Protein AF-A0A7T3RFK7-F1 (afdb_monomer)

Mean predicted aligned error: 8.65 Å

Organism: NCBI:txid2787628

Secondary structure (DSSP, 8-state):
----SBTTB-S---SGGG-----SS----S-TTSSHHHHHHHHHHHHHHHHHHHTT-HHHHHHT--

Sequence (66 aa):
MKIKNFGPIKNGFNDNNGYFEVKRVTIFIGDQGTGKITVAKLFSTFSWLEKAIYRGQYSQFIKCAI

Radius of gyration: 14.23 Å; Cα contacts (8 Å, |Δi|>4): 40; chains: 1; bounding box: 25×20×37 Å

Foldseek 3Di:
DADDPFQLHHDADPPPVRDDDDDPDDDDDDDPPNCSVVVVVVVVVVVVVVVCVVVVVPPVVVVVVD

Structure (mmCIF, N/CA/C/O backbone):
data_AF-A0A7T3RFK7-F1
#
_entry.id   AF-A0A7T3RFK7-F1
#
loop_
_atom_site.group_PDB
_atom_site.id
_atom_site.type_symbol
_atom_site.label_atom_id
_atom_site.label_alt_id
_atom_site.label_comp_id
_atom_site.label_asym_id
_atom_site.label_entity_id
_atom_site.label_seq_id
_atom_site.pdbx_PDB_ins_code
_atom_site.Cartn_x
_atom_site.Cartn_y
_atom_site.Cartn_z
_atom_site.occupancy
_atom_site.B_iso_or_equiv
_atom_site.auth_seq_id
_atom_site.auth_comp_id
_atom_site.auth_asym_id
_atom_site.auth_atom_id
_atom_site.pdbx_PDB_model_num
ATOM 1 N N . MET A 1 1 ? -6.117 7.129 -2.282 1.00 74.69 1 MET A N 1
ATOM 2 C CA . MET A 1 1 ? -4.793 7.410 -1.675 1.00 74.69 1 MET A CA 1
ATOM 3 C C . MET A 1 1 ? -3.863 8.015 -2.720 1.00 74.69 1 MET A C 1
ATOM 5 O O . MET A 1 1 ? -3.832 7.507 -3.830 1.00 74.69 1 MET A O 1
ATOM 9 N N . LYS A 1 2 ? -3.126 9.087 -2.410 1.00 80.81 2 LYS A N 1
ATOM 10 C CA . LYS A 1 2 ? -2.164 9.708 -3.340 1.00 80.81 2 LYS A CA 1
ATOM 11 C C . LYS A 1 2 ? -0.748 9.463 -2.833 1.00 80.81 2 LYS A C 1
ATOM 13 O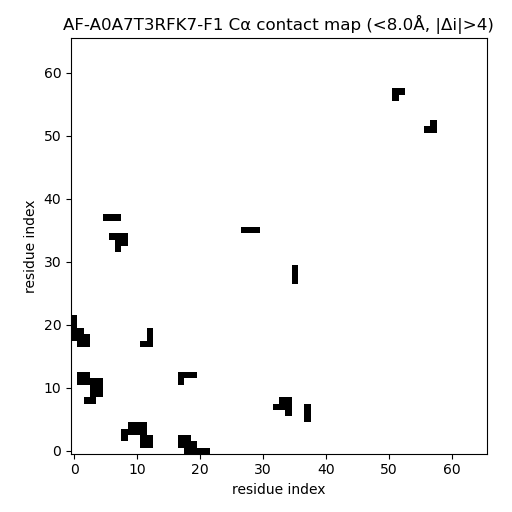 O . LYS A 1 2 ? -0.459 9.764 -1.682 1.00 80.81 2 LYS A O 1
ATOM 18 N N . ILE A 1 3 ? 0.110 8.903 -3.680 1.00 80.19 3 ILE A N 1
ATOM 19 C CA . ILE A 1 3 ? 1.487 8.532 -3.330 1.00 80.19 3 ILE A CA 1
ATOM 20 C C . ILE A 1 3 ? 2.412 9.267 -4.294 1.00 80.19 3 ILE A C 1
ATOM 22 O O . ILE A 1 3 ? 2.253 9.129 -5.504 1.00 80.19 3 ILE A O 1
ATOM 26 N N . LYS A 1 4 ? 3.357 10.053 -3.782 1.00 81.44 4 LYS A N 1
ATOM 27 C CA . LYS A 1 4 ? 4.417 10.707 -4.564 1.00 81.44 4 LYS A CA 1
ATOM 28 C C . LYS A 1 4 ? 5.707 10.685 -3.748 1.00 81.44 4 LYS A C 1
ATOM 30 O O . LYS A 1 4 ? 5.627 10.785 -2.527 1.00 81.44 4 LYS A O 1
ATOM 35 N N . ASN A 1 5 ? 6.860 10.569 -4.410 1.00 81.12 5 ASN A N 1
ATOM 36 C CA . ASN A 1 5 ? 8.187 10.566 -3.778 1.00 81.12 5 ASN A CA 1
ATOM 37 C C . ASN A 1 5 ? 8.318 9.594 -2.588 1.00 81.12 5 ASN A C 1
ATOM 39 O O . ASN A 1 5 ? 8.839 9.962 -1.537 1.00 81.12 5 ASN A O 1
ATOM 43 N N . PHE A 1 6 ? 7.839 8.354 -2.737 1.00 77.94 6 PHE A N 1
ATOM 44 C CA . PHE A 1 6 ? 7.895 7.357 -1.664 1.00 77.94 6 PHE A CA 1
ATOM 45 C C . PHE A 1 6 ? 8.614 6.082 -2.119 1.00 77.94 6 PHE A C 1
ATOM 47 O O . PHE A 1 6 ? 8.125 5.330 -2.966 1.00 77.94 6 PHE A O 1
ATOM 54 N N . GLY A 1 7 ? 9.793 5.830 -1.546 1.00 77.81 7 GLY A N 1
ATOM 55 C CA . GLY A 1 7 ? 10.666 4.732 -1.965 1.00 77.81 7 GLY A CA 1
ATOM 56 C C . GLY A 1 7 ? 11.013 4.816 -3.466 1.00 77.81 7 GLY A C 1
ATOM 57 O O . GLY A 1 7 ? 11.324 5.901 -3.952 1.00 77.81 7 GLY A O 1
ATOM 58 N N . PRO A 1 8 ? 10.946 3.709 -4.231 1.00 78.50 8 PRO A N 1
ATOM 59 C CA . PRO A 1 8 ? 11.221 3.711 -5.675 1.00 78.50 8 PRO A CA 1
ATOM 60 C C . PRO A 1 8 ? 10.107 4.363 -6.523 1.00 78.50 8 PRO A C 1
ATOM 62 O O . PRO A 1 8 ? 10.239 4.466 -7.742 1.00 78.50 8 PRO A O 1
ATOM 65 N N . ILE A 1 9 ? 9.012 4.819 -5.903 1.00 79.00 9 ILE A N 1
ATOM 66 C CA . ILE A 1 9 ? 7.874 5.446 -6.582 1.00 79.00 9 ILE A CA 1
ATOM 67 C C . ILE A 1 9 ? 8.130 6.954 -6.674 1.00 79.00 9 ILE A C 1
ATOM 69 O O . ILE A 1 9 ? 7.873 7.703 -5.727 1.00 79.00 9 ILE A O 1
ATOM 73 N N . LYS A 1 10 ? 8.659 7.396 -7.821 1.00 72.38 10 LYS A N 1
ATOM 74 C CA . LYS A 1 10 ? 8.958 8.813 -8.099 1.00 72.38 10 LYS A CA 1
ATOM 75 C C . LYS A 1 10 ? 7.700 9.563 -8.539 1.00 72.38 10 LYS A C 1
ATOM 77 O O . LYS A 1 10 ? 7.168 10.393 -7.805 1.00 72.38 10 LYS A O 1
ATOM 82 N N . ASN A 1 11 ? 7.166 9.181 -9.695 1.00 69.31 11 ASN A N 1
ATOM 83 C CA . ASN A 1 11 ? 5.891 9.677 -10.191 1.00 69.31 11 ASN A CA 1
ATOM 84 C C . ASN A 1 11 ? 4.800 8.720 -9.705 1.00 69.31 11 ASN A C 1
ATOM 86 O O . ASN A 1 11 ? 4.848 7.527 -9.993 1.00 69.31 11 ASN A O 1
ATOM 90 N N . GLY A 1 12 ? 3.867 9.235 -8.903 1.00 70.31 12 GLY A N 1
ATOM 91 C CA . GLY A 1 12 ? 2.681 8.491 -8.479 1.00 70.31 12 GLY A CA 1
ATOM 92 C C . GLY A 1 12 ? 1.800 8.074 -9.656 1.00 70.31 12 GLY A C 1
ATOM 93 O O . GLY A 1 12 ? 2.156 8.257 -10.817 1.00 70.31 12 GLY A O 1
ATOM 94 N N . PHE A 1 13 ? 0.605 7.562 -9.364 1.00 70.50 13 PHE A N 1
ATOM 95 C CA . PHE A 1 13 ? -0.383 7.319 -10.415 1.00 70.50 13 PHE A CA 1
ATOM 96 C C . PHE A 1 13 ? -0.637 8.616 -11.207 1.00 70.50 13 PHE A C 1
ATOM 98 O O . PHE A 1 13 ? -0.743 9.691 -10.618 1.00 70.50 13 PHE A O 1
ATOM 105 N N . ASN A 1 14 ? -0.659 8.519 -12.538 1.00 65.62 14 ASN A N 1
ATOM 106 C CA . ASN A 1 14 ? -0.965 9.642 -13.436 1.00 65.62 14 ASN A CA 1
ATOM 107 C C . ASN A 1 14 ? -2.445 9.642 -13.850 1.00 65.62 14 ASN A C 1
ATOM 109 O O . ASN A 1 14 ? -2.997 10.676 -14.209 1.00 65.62 14 ASN A O 1
ATOM 113 N N . ASP A 1 15 ? -3.084 8.478 -13.749 1.00 63.69 15 ASP A N 1
ATOM 114 C CA . ASP A 1 15 ? -4.505 8.283 -14.000 1.00 63.69 15 ASP A CA 1
ATOM 115 C C . ASP A 1 15 ? -5.344 8.807 -12.815 1.00 63.69 15 ASP A C 1
ATOM 117 O O . ASP A 1 15 ? -4.880 8.805 -11.668 1.00 63.69 15 ASP A O 1
ATOM 121 N N . ASN A 1 16 ? -6.558 9.302 -13.081 1.00 63.53 16 ASN A N 1
ATOM 122 C CA . ASN A 1 16 ? -7.488 9.846 -12.076 1.00 63.53 16 ASN A CA 1
ATOM 123 C C . ASN A 1 16 ? -6.882 10.897 -11.115 1.00 63.53 16 ASN A C 1
ATOM 125 O O . ASN A 1 16 ? -6.976 10.784 -9.891 1.00 63.53 16 ASN A O 1
ATOM 129 N N . ASN A 1 17 ? -6.234 11.940 -11.653 1.00 70.44 17 ASN A N 1
ATOM 130 C CA . ASN A 1 17 ? -5.648 13.053 -10.875 1.00 70.44 17 ASN A CA 1
ATOM 131 C C . ASN A 1 17 ? -4.583 12.617 -9.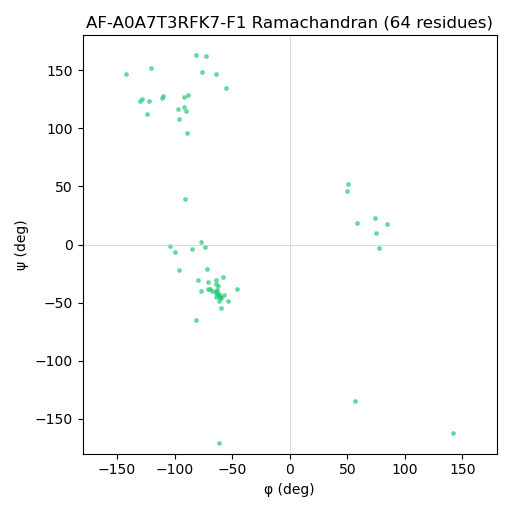833 1.00 70.44 17 ASN A C 1
ATOM 133 O O . ASN A 1 17 ? -4.249 13.340 -8.879 1.00 70.44 17 ASN A O 1
ATOM 137 N N . GLY A 1 18 ? -4.045 11.408 -10.019 1.00 73.12 18 GLY A N 1
ATOM 138 C CA . GLY A 1 18 ? -3.095 10.739 -9.139 1.00 73.12 18 GLY A CA 1
ATOM 139 C C . GLY A 1 18 ? -3.674 10.182 -7.849 1.00 73.12 18 GLY A C 1
ATOM 140 O O . GLY A 1 18 ? -2.935 9.970 -6.881 1.00 73.12 18 GLY A O 1
ATOM 141 N N . TYR A 1 19 ? -4.980 9.930 -7.830 1.00 73.25 19 TYR A N 1
ATOM 142 C CA . TYR A 1 19 ? -5.632 9.183 -6.768 1.00 73.25 19 TYR A CA 1
ATOM 143 C C . TYR A 1 19 ? -5.690 7.698 -7.121 1.00 73.25 19 TYR A C 1
ATOM 145 O O . TYR A 1 19 ? -6.197 7.294 -8.159 1.00 73.25 19 TYR A O 1
ATOM 153 N N . PHE A 1 20 ? -5.190 6.878 -6.203 1.00 80.75 20 PHE A N 1
ATOM 154 C CA . PHE A 1 20 ? -5.361 5.435 -6.220 1.00 80.75 20 PHE A CA 1
ATOM 155 C C . PHE A 1 20 ? -6.628 5.057 -5.449 1.00 80.75 20 PHE A C 1
ATOM 157 O O . PHE A 1 20 ? -6.701 5.285 -4.233 1.00 80.75 20 PHE A O 1
ATOM 164 N N . GLU A 1 21 ? -7.620 4.512 -6.147 1.00 79.50 21 GLU A N 1
ATOM 165 C CA . GLU A 1 21 ? -8.834 3.954 -5.551 1.00 79.50 21 GLU A CA 1
ATOM 166 C C . GLU A 1 21 ? -8.613 2.478 -5.200 1.00 79.50 21 GLU A C 1
ATOM 168 O O . GLU A 1 21 ? -8.159 1.688 -6.0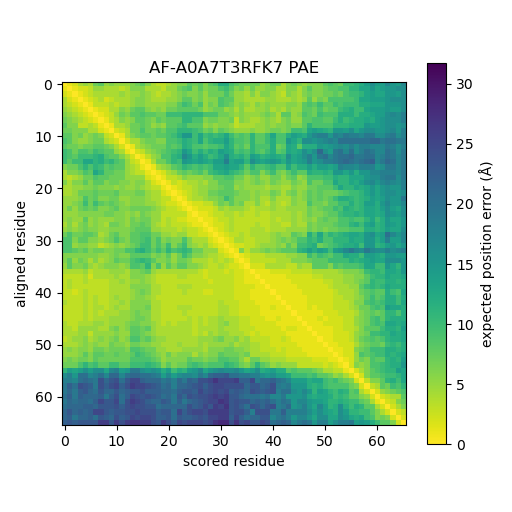29 1.00 79.50 21 GLU A O 1
ATOM 173 N N . VAL A 1 22 ? -8.927 2.101 -3.960 1.00 80.38 22 VAL A N 1
ATOM 174 C CA . VAL A 1 22 ? -8.762 0.727 -3.476 1.00 80.38 22 VAL A CA 1
ATOM 175 C C . VAL A 1 22 ? -10.093 0.002 -3.619 1.00 80.38 22 VAL A C 1
ATOM 177 O O . VAL A 1 22 ? -11.037 0.270 -2.878 1.00 80.38 22 VAL A O 1
ATOM 180 N N . LYS A 1 23 ? -10.173 -0.921 -4.580 1.00 84.00 23 LYS A N 1
ATOM 181 C CA . LYS A 1 23 ? -11.345 -1.785 -4.780 1.00 84.00 23 LYS A CA 1
ATOM 182 C C . LYS A 1 23 ? -11.294 -2.969 -3.813 1.00 84.00 23 LYS A C 1
ATOM 184 O O . LYS A 1 23 ? -10.228 -3.298 -3.292 1.00 84.00 23 LYS A O 1
ATOM 189 N N . ARG A 1 24 ? -12.436 -3.654 -3.628 1.00 83.81 24 ARG A N 1
ATOM 190 C CA . ARG A 1 24 ? -12.568 -4.838 -2.744 1.00 83.81 24 ARG A CA 1
ATOM 191 C C . ARG A 1 24 ? -11.434 -5.850 -2.922 1.00 83.81 24 ARG A C 1
ATOM 193 O O . ARG A 1 24 ? -10.961 -6.414 -1.946 1.00 83.81 24 ARG A O 1
ATOM 200 N N . VAL A 1 25 ? -10.999 -6.050 -4.164 1.00 83.19 25 VAL A N 1
ATOM 201 C CA . VAL A 1 25 ? -9.781 -6.785 -4.499 1.00 83.19 25 VAL A CA 1
ATOM 202 C C . VAL A 1 25 ? -8.954 -5.902 -5.424 1.00 83.19 25 VAL A C 1
ATOM 204 O O . VAL A 1 25 ? -9.454 -5.446 -6.451 1.00 83.19 25 VAL A O 1
ATOM 207 N N . THR A 1 26 ? -7.701 -5.647 -5.050 1.00 85.19 26 THR A N 1
ATOM 208 C CA . THR A 1 26 ? -6.757 -4.858 -5.849 1.00 85.19 26 THR A CA 1
ATOM 209 C C . THR A 1 26 ? -5.450 -5.635 -5.973 1.00 85.19 26 THR A C 1
ATOM 211 O O . THR A 1 26 ? -4.865 -6.020 -4.963 1.00 85.19 26 THR A O 1
ATOM 214 N N . ILE A 1 27 ? -5.007 -5.897 -7.205 1.00 84.44 27 ILE A N 1
ATOM 215 C CA . ILE A 1 27 ? -3.821 -6.713 -7.501 1.00 84.44 27 ILE A CA 1
ATOM 216 C C . ILE A 1 27 ? -2.730 -5.795 -8.051 1.00 84.44 27 ILE A C 1
ATOM 218 O O . ILE A 1 27 ? -2.962 -5.047 -8.999 1.00 84.44 27 ILE A O 1
ATOM 222 N N . PHE A 1 28 ? -1.533 -5.854 -7.467 1.00 84.31 28 PHE A N 1
ATOM 223 C CA . PHE A 1 28 ? -0.380 -5.072 -7.914 1.00 84.31 28 PHE A CA 1
ATOM 224 C C . PHE A 1 28 ? 0.520 -5.916 -8.827 1.00 84.31 28 PHE A C 1
ATOM 226 O O . PHE A 1 28 ? 1.108 -6.894 -8.372 1.00 84.31 28 PHE A O 1
ATOM 233 N N . ILE A 1 29 ? 0.668 -5.520 -10.097 1.00 84.75 29 ILE A N 1
ATOM 234 C CA . ILE A 1 29 ? 1.428 -6.257 -11.128 1.00 84.75 29 ILE A CA 1
ATOM 235 C C . ILE A 1 29 ? 2.571 -5.392 -11.690 1.00 84.75 29 ILE A C 1
ATOM 237 O O . ILE A 1 29 ? 2.525 -4.164 -11.648 1.00 84.75 29 ILE A O 1
ATOM 241 N N . GLY A 1 30 ? 3.648 -6.034 -12.151 1.00 82.12 30 GLY A N 1
ATOM 242 C CA . GLY A 1 30 ? 4.716 -5.451 -12.978 1.00 82.12 30 GLY A CA 1
ATOM 243 C C . GLY A 1 30 ? 6.104 -5.986 -12.606 1.00 82.12 30 GLY A C 1
ATOM 244 O O . GLY A 1 30 ? 6.216 -6.906 -11.796 1.00 82.12 30 GLY A O 1
ATOM 245 N N . ASP A 1 31 ? 7.150 -5.277 -13.013 1.00 85.44 31 ASP A N 1
ATOM 246 C CA . ASP A 1 31 ? 8.536 -5.719 -12.806 1.00 85.44 31 ASP A CA 1
ATOM 247 C C . ASP A 1 31 ? 9.047 -5.618 -11.359 1.00 85.44 31 ASP A C 1
ATOM 249 O O . ASP A 1 31 ? 8.472 -4.935 -10.500 1.00 85.44 31 ASP A O 1
ATOM 253 N N . GLN A 1 32 ? 10.138 -6.330 -11.077 1.00 82.00 32 GLN A N 1
ATOM 254 C CA . GLN A 1 32 ? 10.841 -6.277 -9.794 1.00 82.00 32 GLN A CA 1
ATOM 255 C C . GLN A 1 32 ? 11.419 -4.876 -9.548 1.00 82.00 32 GLN A C 1
ATOM 257 O O . GLN A 1 32 ? 11.802 -4.169 -10.474 1.00 82.00 32 GLN A O 1
ATOM 262 N N . GLY A 1 33 ? 11.460 -4.444 -8.286 1.00 76.38 33 GLY A N 1
ATOM 263 C CA . GLY A 1 33 ? 12.027 -3.139 -7.917 1.00 76.38 33 GLY A CA 1
ATOM 264 C C . GLY A 1 33 ? 11.137 -1.918 -8.200 1.00 76.38 33 GLY A C 1
ATOM 265 O O . GLY A 1 33 ? 11.480 -0.819 -7.778 1.00 76.38 33 GLY A O 1
ATOM 266 N N . THR A 1 34 ? 9.950 -2.076 -8.798 1.00 79.94 34 THR A N 1
ATOM 267 C CA . THR A 1 34 ? 9.047 -0.941 -9.099 1.00 79.94 34 THR A CA 1
ATOM 268 C C . THR A 1 34 ? 8.276 -0.404 -7.880 1.00 79.94 34 THR A C 1
ATOM 270 O O . THR A 1 34 ? 7.407 0.450 -8.025 1.00 79.94 34 THR A O 1
ATOM 273 N N . GLY A 1 35 ? 8.499 -0.945 -6.679 1.00 78.88 35 GLY A N 1
ATOM 274 C CA . GLY A 1 35 ? 7.820 -0.479 -5.463 1.00 78.88 35 GLY A CA 1
ATOM 275 C C . GLY A 1 35 ? 6.439 -1.066 -5.180 1.00 78.88 35 GLY A C 1
ATOM 276 O O . GLY A 1 35 ? 5.724 -0.518 -4.347 1.00 78.88 35 GLY A O 1
ATOM 277 N N . LYS A 1 36 ? 6.055 -2.193 -5.794 1.00 87.56 36 LYS A N 1
ATOM 278 C CA . LYS A 1 36 ? 4.782 -2.881 -5.481 1.00 87.56 36 LYS A CA 1
ATOM 279 C C . LYS A 1 36 ? 4.620 -3.195 -3.991 1.00 87.56 36 LYS A C 1
ATOM 281 O O . LYS A 1 36 ? 3.608 -2.852 -3.388 1.00 87.56 36 LYS A O 1
ATOM 286 N N . ILE A 1 37 ? 5.656 -3.780 -3.383 1.00 86.38 37 ILE A N 1
ATOM 287 C CA . ILE A 1 37 ? 5.695 -4.060 -1.938 1.00 86.38 37 ILE A CA 1
ATOM 288 C C . ILE A 1 37 ? 5.616 -2.757 -1.134 1.00 86.38 37 ILE A C 1
ATOM 290 O O . ILE A 1 37 ? 4.983 -2.719 -0.084 1.00 86.38 37 ILE A O 1
ATOM 294 N N . THR A 1 38 ? 6.224 -1.679 -1.630 1.00 87.62 38 THR A N 1
ATOM 295 C CA . THR A 1 38 ? 6.203 -0.363 -0.984 1.00 87.62 38 THR A CA 1
ATOM 296 C C . THR A 1 38 ? 4.784 0.205 -0.907 1.00 87.62 38 THR A C 1
ATOM 298 O O . THR A 1 38 ? 4.394 0.682 0.157 1.00 87.62 38 THR A O 1
ATOM 301 N N . VAL A 1 39 ? 3.981 0.093 -1.975 1.00 86.38 39 VAL A N 1
ATOM 302 C CA . VAL A 1 39 ? 2.560 0.496 -1.953 1.00 86.38 39 VAL A CA 1
ATOM 303 C C . VAL A 1 39 ? 1.759 -0.357 -0.972 1.00 86.38 39 VAL A C 1
ATOM 305 O O . VAL A 1 39 ? 0.991 0.188 -0.182 1.00 86.38 39 VAL A O 1
ATOM 308 N N . ALA A 1 40 ? 1.958 -1.678 -0.986 1.00 87.88 40 ALA A N 1
ATOM 309 C CA . ALA A 1 40 ? 1.258 -2.585 -0.078 1.00 87.88 40 ALA A CA 1
ATOM 310 C C . ALA A 1 40 ? 1.583 -2.284 1.394 1.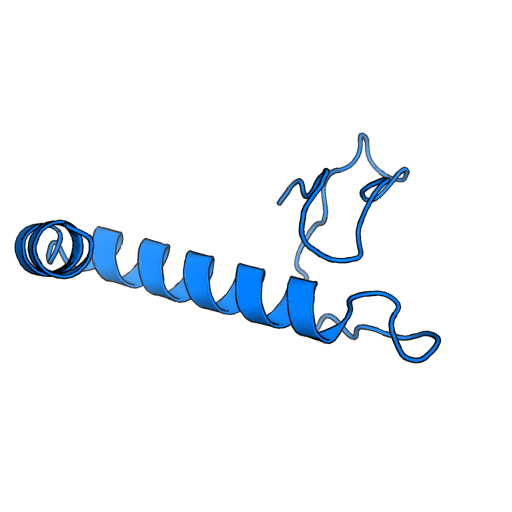00 87.88 40 ALA A C 1
ATOM 312 O O . ALA A 1 40 ? 0.677 -2.187 2.217 1.00 87.88 40 ALA A O 1
ATOM 313 N N . LYS A 1 41 ? 2.862 -2.058 1.724 1.00 88.56 41 LYS A N 1
ATOM 314 C CA . LYS A 1 41 ? 3.291 -1.659 3.074 1.00 88.56 41 LYS A CA 1
ATOM 315 C C . LYS A 1 41 ? 2.655 -0.340 3.502 1.00 88.56 41 LYS A C 1
ATOM 317 O O . LYS A 1 41 ? 2.138 -0.265 4.611 1.00 88.56 41 LYS A O 1
ATOM 322 N N . LEU A 1 42 ? 2.657 0.659 2.620 1.00 87.81 42 LEU A N 1
ATOM 323 C CA . LEU A 1 42 ? 2.060 1.965 2.888 1.00 87.81 42 LEU A CA 1
ATOM 324 C C . LEU A 1 42 ? 0.554 1.845 3.167 1.00 87.81 42 LEU A C 1
ATOM 326 O O . LEU A 1 42 ? 0.044 2.407 4.138 1.00 87.81 42 LEU A O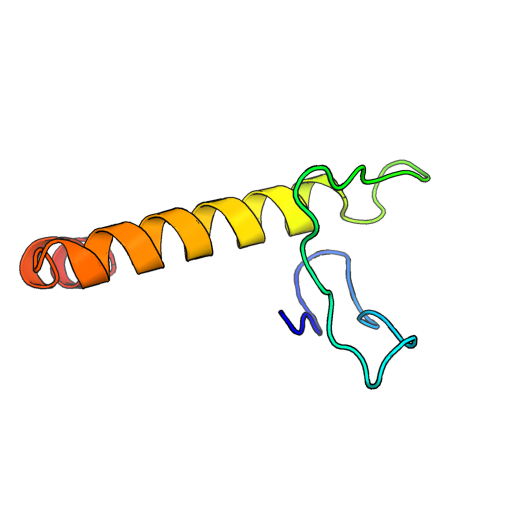 1
ATOM 330 N N . PHE A 1 43 ? -0.148 1.060 2.349 1.00 88.31 43 PHE A N 1
ATOM 331 C CA . PHE A 1 43 ? -1.565 0.785 2.551 1.00 88.31 43 PHE A CA 1
ATOM 332 C C . PHE A 1 43 ? -1.821 0.090 3.895 1.00 88.31 43 PHE A C 1
ATOM 334 O O . PHE A 1 43 ? -2.687 0.524 4.652 1.00 88.31 43 PHE A O 1
ATOM 341 N N . SER A 1 44 ? -1.024 -0.923 4.244 1.00 88.75 44 SER A N 1
ATOM 342 C CA . SER A 1 44 ? -1.135 -1.615 5.532 1.00 88.75 44 SER A CA 1
ATOM 343 C C . SER A 1 44 ? -0.897 -0.683 6.722 1.00 88.75 44 SER A C 1
ATOM 345 O O . SER A 1 44 ? -1.652 -0.737 7.691 1.00 88.75 44 SER A O 1
ATOM 347 N N . THR A 1 45 ? 0.104 0.202 6.655 1.00 89.00 45 THR A N 1
ATOM 348 C CA . THR A 1 45 ? 0.365 1.172 7.730 1.00 89.00 45 THR A CA 1
ATOM 349 C C . THR A 1 45 ? -0.783 2.158 7.904 1.00 89.00 45 THR A C 1
ATOM 351 O O . THR A 1 45 ? -1.179 2.424 9.036 1.00 89.00 45 THR A O 1
ATOM 354 N N . PHE A 1 46 ? -1.367 2.653 6.808 1.00 87.31 46 PHE A N 1
ATOM 355 C CA . PHE A 1 46 ? -2.507 3.565 6.889 1.00 87.31 46 PHE A CA 1
ATOM 356 C C . PHE A 1 46 ? -3.785 2.869 7.351 1.00 87.31 46 PHE A C 1
ATOM 358 O O . PHE A 1 46 ? -4.512 3.441 8.153 1.00 87.31 46 PHE A O 1
ATOM 365 N N . SER A 1 47 ? -4.038 1.631 6.923 1.00 88.69 47 SER A N 1
ATOM 366 C CA . SER A 1 47 ? -5.187 0.854 7.401 1.00 88.69 47 SER A CA 1
ATOM 367 C C . SER A 1 47 ? -5.081 0.558 8.900 1.00 88.69 47 SER A C 1
ATOM 369 O O . SER A 1 47 ? -6.062 0.660 9.639 1.00 88.69 47 SER A O 1
ATOM 371 N N . TRP A 1 48 ? -3.876 0.243 9.384 1.00 86.44 48 TRP A N 1
ATOM 372 C CA . TRP A 1 48 ? -3.655 0.035 10.813 1.00 86.44 48 TRP A CA 1
ATOM 373 C C . TRP A 1 48 ? -3.771 1.339 11.610 1.00 86.44 48 TRP A C 1
ATOM 375 O O . TRP A 1 48 ? -4.369 1.340 12.685 1.00 86.44 48 TRP A O 1
ATOM 385 N N . LEU A 1 49 ? -3.282 2.451 11.055 1.00 87.12 49 LEU A N 1
ATOM 386 C CA . LEU A 1 49 ? -3.445 3.784 11.631 1.00 87.12 49 LEU A CA 1
ATOM 387 C C . LEU A 1 49 ? -4.925 4.183 11.722 1.00 87.12 49 LEU A C 1
ATOM 389 O O . LEU A 1 49 ? -5.379 4.574 12.791 1.00 87.12 49 LEU A O 1
ATOM 393 N N . GLU A 1 50 ? -5.697 4.028 10.646 1.00 86.94 50 GLU A N 1
ATOM 394 C CA . GLU A 1 50 ? -7.140 4.303 10.624 1.00 86.94 50 GLU A CA 1
ATOM 395 C C . GLU A 1 50 ? -7.874 3.473 11.685 1.00 86.94 50 GLU A C 1
ATOM 397 O O . GLU A 1 50 ? -8.682 3.995 12.456 1.00 86.94 50 GLU A O 1
ATOM 402 N N . LYS A 1 51 ? -7.525 2.188 11.800 1.00 84.94 51 LYS A N 1
ATOM 403 C CA . LYS A 1 51 ? -8.070 1.299 12.831 1.00 84.94 51 LYS A CA 1
ATOM 404 C C . LYS A 1 51 ? -7.698 1.742 14.249 1.00 84.94 51 LYS A C 1
ATOM 406 O O . LYS A 1 51 ? -8.522 1.615 15.155 1.00 84.94 51 LYS A O 1
ATOM 411 N N . ALA A 1 52 ? -6.475 2.218 14.464 1.00 83.69 52 ALA A N 1
ATOM 412 C CA . ALA A 1 52 ? -6.014 2.706 15.762 1.00 83.69 52 ALA A CA 1
ATOM 413 C C . ALA A 1 52 ? -6.734 3.996 16.180 1.00 83.69 52 ALA A C 1
ATOM 415 O O . ALA A 1 52 ? -7.144 4.122 17.338 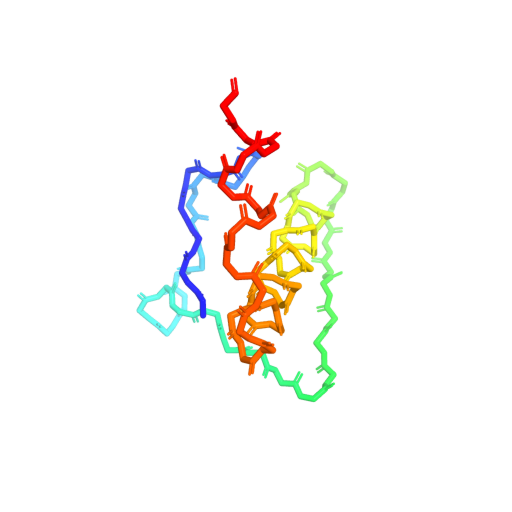1.00 83.69 52 ALA A O 1
ATOM 416 N N . ILE A 1 53 ? -6.954 4.895 15.215 1.00 81.69 53 ILE A N 1
ATOM 417 C CA . ILE A 1 53 ? -7.739 6.124 15.360 1.00 81.69 53 ILE A CA 1
ATOM 418 C C . ILE A 1 53 ? -9.177 5.773 15.769 1.00 81.69 53 ILE A C 1
ATOM 420 O O . ILE A 1 53 ? -9.634 6.163 16.842 1.00 81.69 53 ILE A O 1
ATOM 424 N N . TYR A 1 54 ? -9.860 4.921 14.999 1.00 83.75 54 TYR A N 1
ATOM 425 C CA . TYR A 1 54 ? -11.241 4.510 15.294 1.00 83.75 54 TYR A CA 1
ATOM 426 C C . TYR A 1 54 ? -11.425 3.854 16.670 1.00 83.75 54 TYR A C 1
ATOM 428 O O . TYR A 1 54 ? -12.507 3.920 17.248 1.00 83.75 54 TYR A O 1
ATOM 436 N N . ARG A 1 55 ? -10.382 3.212 17.209 1.00 81.94 55 ARG A N 1
ATOM 437 C CA . ARG A 1 55 ? -10.410 2.552 18.525 1.00 81.94 55 ARG A CA 1
ATOM 438 C C . ARG A 1 55 ? -10.119 3.484 19.702 1.00 81.94 55 ARG A C 1
ATOM 440 O O . ARG A 1 55 ? -10.155 3.022 20.838 1.00 81.94 55 ARG A O 1
ATOM 447 N N . GLY A 1 56 ? -9.803 4.757 19.464 1.00 74.94 56 GLY A N 1
ATOM 448 C CA . GLY A 1 56 ? -9.501 5.709 20.534 1.00 74.94 56 GLY A CA 1
ATOM 449 C C . GLY A 1 56 ? -8.122 5.531 21.188 1.00 74.94 56 GLY A C 1
ATOM 450 O O . GLY A 1 56 ? -7.843 6.168 22.199 1.00 74.94 56 GLY A O 1
ATOM 451 N N . GLN A 1 57 ? -7.238 4.689 20.636 1.00 62.62 57 GLN A N 1
ATOM 452 C CA . GLN A 1 57 ? -5.934 4.336 21.231 1.00 62.62 57 GLN A CA 1
ATOM 453 C C . GLN A 1 57 ? -4.784 5.257 20.769 1.00 62.62 57 GLN A C 1
ATOM 455 O O . GLN A 1 57 ? -3.658 4.813 20.549 1.00 62.62 57 GLN A O 1
ATOM 460 N N . TYR A 1 58 ? -5.044 6.559 20.633 1.00 60.53 58 TYR A N 1
ATOM 461 C CA . TYR A 1 58 ? -4.076 7.543 20.120 1.00 60.53 58 TYR A CA 1
ATOM 462 C C . TYR A 1 58 ? -2.831 7.717 21.010 1.00 60.53 58 TYR A C 1
ATOM 464 O O . TYR A 1 58 ? -1.737 7.988 20.519 1.00 60.53 58 TYR A O 1
ATOM 472 N N . SER A 1 59 ? -3.000 7.530 22.323 1.00 54.84 59 SER A N 1
ATOM 473 C CA . SER A 1 59 ? -1.966 7.744 23.349 1.00 54.84 59 SER A CA 1
ATOM 474 C C . SER A 1 59 ? -0.763 6.796 23.214 1.00 54.84 59 SER A C 1
ATOM 476 O O . SER A 1 59 ? 0.376 7.193 23.457 1.00 54.84 59 SER A O 1
ATOM 478 N N . GLN A 1 60 ? -0.989 5.556 22.766 1.00 53.84 60 GLN A N 1
ATOM 479 C CA . GLN A 1 60 ? 0.068 4.543 22.668 1.00 53.84 60 GLN A CA 1
ATOM 480 C C . GLN A 1 60 ? 0.939 4.722 21.410 1.00 53.84 60 GLN A C 1
ATOM 482 O O . GLN A 1 60 ? 2.127 4.414 21.426 1.00 53.84 60 GLN A O 1
ATOM 487 N N . PHE A 1 61 ? 0.361 5.239 20.321 1.00 51.75 61 PHE A N 1
ATOM 488 C CA . PHE A 1 61 ? 1.041 5.368 19.028 1.00 51.75 61 PHE A CA 1
ATOM 489 C C . PHE A 1 61 ? 2.021 6.539 18.969 1.00 51.75 61 PHE A C 1
ATOM 491 O O . PHE A 1 61 ? 3.109 6.389 18.421 1.00 51.75 61 PHE A O 1
ATOM 498 N N . ILE A 1 62 ? 1.667 7.687 19.554 1.00 52.84 62 ILE A N 1
ATOM 499 C CA . ILE A 1 62 ? 2.54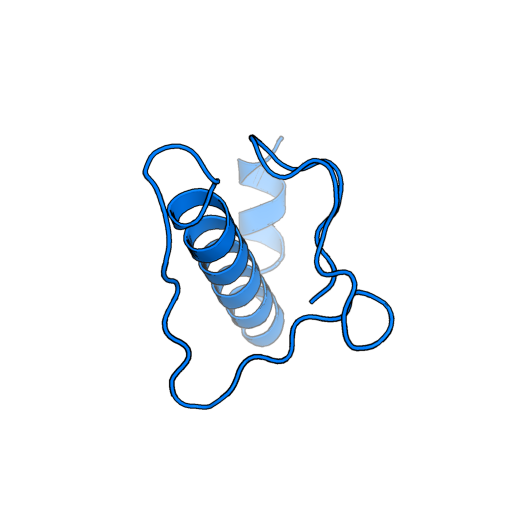1 8.871 19.560 1.00 52.84 62 ILE A CA 1
ATOM 500 C C . ILE A 1 62 ? 3.747 8.654 20.488 1.00 52.84 62 ILE A C 1
ATOM 502 O O . ILE A 1 62 ? 4.843 9.102 20.176 1.00 52.84 62 ILE A O 1
ATOM 506 N N . LYS A 1 63 ? 3.586 7.899 21.584 1.00 43.31 63 LYS A N 1
ATOM 507 C CA . LYS A 1 63 ? 4.680 7.601 22.526 1.00 43.31 63 LYS A CA 1
ATOM 508 C C . LYS A 1 63 ? 5.741 6.632 22.007 1.00 43.31 63 LYS A C 1
ATOM 510 O O . LYS A 1 63 ? 6.821 6.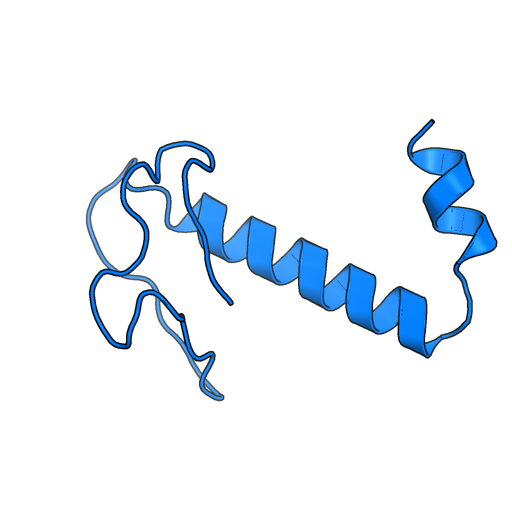600 22.573 1.00 43.31 63 LYS A O 1
ATOM 515 N N . CYS A 1 64 ? 5.429 5.819 21.002 1.00 44.34 64 CYS A N 1
ATOM 516 C CA . CYS A 1 64 ? 6.368 4.830 20.467 1.00 44.34 64 CYS A CA 1
ATOM 517 C C . CYS A 1 64 ? 7.066 5.309 19.180 1.00 44.34 64 CYS A C 1
ATOM 519 O O . CYS A 1 64 ? 7.938 4.615 18.665 1.00 44.34 64 CYS A O 1
ATOM 521 N N . ALA A 1 65 ? 6.651 6.463 18.645 1.00 48.47 65 ALA A N 1
ATOM 522 C CA . ALA A 1 65 ? 7.192 7.0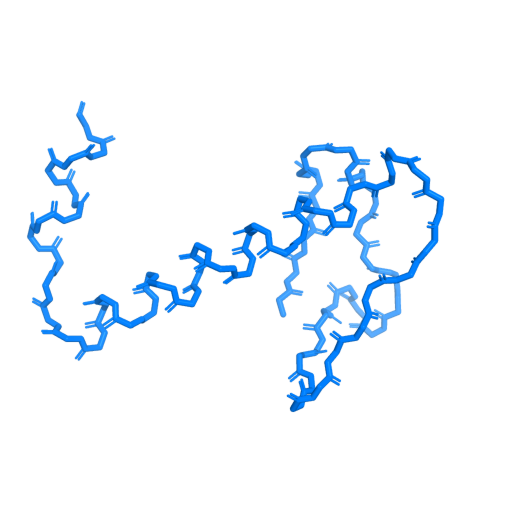78 17.433 1.00 48.47 65 ALA A CA 1
ATOM 523 C C . ALA A 1 65 ? 8.122 8.281 17.713 1.00 48.47 65 ALA A C 1
ATOM 525 O O . ALA A 1 65 ? 8.647 8.859 16.761 1.00 48.47 65 ALA A O 1
ATOM 526 N N . ILE A 1 66 ? 8.308 8.648 18.989 1.00 41.16 66 ILE A N 1
ATOM 527 C CA . ILE A 1 66 ? 9.282 9.629 19.506 1.00 41.16 66 ILE A CA 1
ATOM 528 C C . ILE A 1 66 ? 10.336 8.847 20.286 1.00 41.16 66 ILE A C 1
ATOM 530 O O . ILE A 1 66 ? 11.534 9.152 20.114 1.00 41.16 66 ILE A O 1
#

pLDDT: mean 76.34, std 12.46, range [41.16, 89.0]

Solvent-accessible surface area (backbone atoms only — not comparable to full-atom values): 4246 Å² total; per-residue (Å²): 87,72,57,62,71,53,84,70,30,59,75,41,57,77,58,75,92,22,48,49,82,86,53,101,76,74,85,87,84,80,69,87,83,61,33,64,67,56,53,53,52,52,50,52,54,50,54,52,46,54,52,38,55,76,67,70,54,58,75,65,57,61,67,74,75,111